Protein AF-A0A968UEN8-F1 (afdb_monomer_lite)

Secondary structure (DSSP, 8-state):
-------------PPPPP---HHHHHHHHHHH--EEEEEE-TTS-EEEETTB-SS--TT-B--HHHHHHHHHHHHHHHHHHHHHH--S---HHHHHHHHHHHHHH-HHHHHH-HHHHHHHTT-GGG--

Structure (mmCIF, N/CA/C/O backbone):
data_AF-A0A968UEN8-F1
#
_entry.id   AF-A0A968UEN8-F1
#
loop_
_atom_site.group_PDB
_atom_site.id
_atom_site.type_symbol
_atom_site.label_atom_id
_atom_site.label_alt_id
_atom_site.label_comp_id
_atom_site.label_asym_id
_atom_site.label_entity_id
_atom_site.label_seq_id
_atom_site.pdbx_PDB_ins_code
_atom_site.Cartn_x
_atom_site.Cartn_y
_atom_site.Cartn_z
_atom_site.occupancy
_atom_site.B_iso_or_equiv
_atom_site.auth_seq_id
_atom_site.auth_comp_id
_atom_site.auth_asym_id
_atom_site.auth_atom_id
_atom_site.pdbx_PDB_model_num
ATOM 1 N N . MET A 1 1 ? -42.839 31.400 34.332 1.00 40.47 1 MET A N 1
ATOM 2 C CA . MET A 1 1 ? -43.337 30.303 33.467 1.00 40.47 1 MET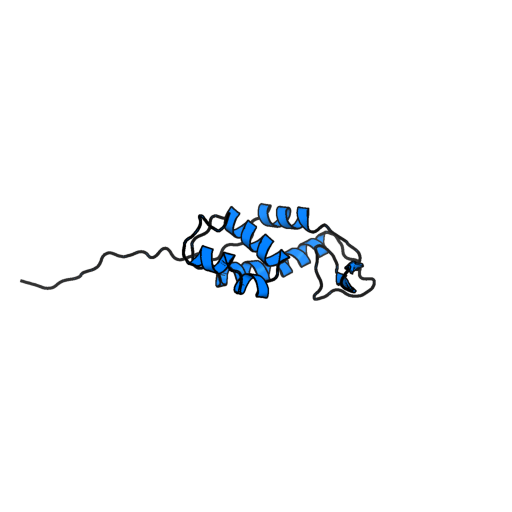 A CA 1
ATOM 3 C C . MET A 1 1 ? -43.322 30.805 32.017 1.00 40.47 1 MET A C 1
ATOM 5 O O . MET A 1 1 ? -43.565 31.992 31.855 1.00 40.47 1 MET A O 1
ATOM 9 N N . PRO A 1 2 ? -43.090 29.970 30.988 1.00 66.38 2 PRO A N 1
ATOM 10 C CA . PRO A 1 2 ? -41.805 29.320 30.658 1.00 66.38 2 PRO A CA 1
ATOM 11 C C . PRO A 1 2 ? -41.492 29.365 29.133 1.00 66.38 2 PRO A C 1
ATOM 13 O O . PRO A 1 2 ? -42.404 29.588 28.355 1.00 66.38 2 PRO A O 1
ATOM 16 N N . TYR A 1 3 ? -40.254 29.096 28.686 1.00 38.59 3 TYR A N 1
ATOM 17 C CA . TYR A 1 3 ? -39.964 28.120 27.606 1.00 38.59 3 TYR A CA 1
ATOM 18 C C . TYR A 1 3 ? -38.446 27.967 27.327 1.00 38.59 3 TYR A C 1
ATOM 20 O O . TYR A 1 3 ? -37.784 28.878 26.847 1.00 38.59 3 TYR A O 1
ATOM 28 N N . VAL A 1 4 ? -37.950 26.784 27.712 1.00 52.56 4 VAL A N 1
ATOM 29 C CA . VAL A 1 4 ? -36.951 25.863 27.116 1.00 52.56 4 VAL A CA 1
ATOM 30 C C . VAL A 1 4 ? -35.897 26.291 26.076 1.00 52.56 4 VAL A C 1
ATOM 32 O O . VAL A 1 4 ? -36.175 26.929 25.069 1.00 52.56 4 VAL A O 1
ATOM 35 N N . GLY A 1 5 ? -34.733 25.648 26.240 1.00 48.16 5 GLY A N 1
ATOM 36 C CA . GLY A 1 5 ? -33.846 25.154 25.175 1.00 48.16 5 GLY A CA 1
ATOM 37 C C . GLY A 1 5 ? -32.673 24.363 25.780 1.00 48.16 5 GLY A C 1
ATOM 38 O O . GLY A 1 5 ? -31.611 24.922 26.010 1.00 48.16 5 GLY A O 1
ATOM 39 N N . TRP A 1 6 ? -32.898 23.175 26.362 1.00 44.72 6 TRP A N 1
ATOM 40 C CA . TRP A 1 6 ? -32.510 21.867 25.788 1.00 44.72 6 TRP A CA 1
ATOM 41 C C . TRP A 1 6 ? -31.365 21.916 24.758 1.00 44.72 6 TRP A C 1
ATOM 43 O O . TRP A 1 6 ? -31.588 22.289 23.614 1.00 44.72 6 TRP A O 1
ATOM 53 N N . LEU A 1 7 ? -30.171 21.463 25.162 1.00 41.88 7 LEU A N 1
ATOM 54 C CA . LEU A 1 7 ? -29.485 20.238 24.696 1.00 41.88 7 LEU A CA 1
ATOM 55 C C . LEU A 1 7 ? -27.970 20.413 24.749 1.00 41.88 7 LEU A C 1
ATOM 57 O O . LEU A 1 7 ? -27.391 21.233 24.041 1.00 41.88 7 LEU A O 1
ATOM 61 N N . GLY A 1 8 ? -27.335 19.584 25.579 1.00 41.72 8 GLY A N 1
ATOM 62 C CA . GLY A 1 8 ? -25.895 19.399 25.565 1.00 41.72 8 GLY A CA 1
ATOM 63 C C . GLY A 1 8 ? -25.430 19.050 24.157 1.00 41.72 8 GLY A C 1
ATOM 64 O O . GLY A 1 8 ? -25.930 18.112 23.534 1.00 41.72 8 GLY A O 1
ATOM 65 N N . ALA A 1 9 ? -24.467 19.822 23.667 1.00 41.88 9 ALA A N 1
ATOM 66 C CA . ALA A 1 9 ? -23.722 19.492 22.472 1.00 41.88 9 ALA A CA 1
ATOM 67 C C . ALA A 1 9 ? -22.942 18.197 22.738 1.00 41.88 9 ALA A C 1
ATOM 69 O O . ALA A 1 9 ? -21.836 18.211 23.273 1.00 41.88 9 ALA A O 1
ATOM 70 N N . ILE A 1 10 ? -23.529 17.062 22.363 1.00 51.44 10 ILE A N 1
ATOM 71 C CA . ILE A 1 10 ? -22.771 15.862 22.033 1.00 51.44 10 ILE A CA 1
ATOM 72 C C . ILE A 1 10 ? -21.912 16.200 20.811 1.00 51.44 10 ILE A C 1
ATOM 74 O O . ILE A 1 10 ? -22.324 16.029 19.666 1.00 51.44 10 ILE A O 1
ATOM 78 N N . GLN A 1 11 ? -20.715 16.740 21.043 1.00 43.66 11 GLN A N 1
ATOM 79 C CA . GLN A 1 11 ? -19.670 16.772 20.028 1.00 43.66 11 GLN A CA 1
ATOM 80 C C . GLN A 1 11 ? -19.290 15.319 19.726 1.00 43.66 11 GLN A C 1
ATOM 82 O O . GLN A 1 11 ? -18.397 14.749 20.346 1.00 43.66 11 GLN A O 1
ATOM 87 N N . GLY A 1 12 ? -20.016 14.688 18.801 1.00 49.25 12 GLY A N 1
ATOM 88 C CA . GLY A 1 12 ? -19.590 13.441 18.188 1.00 49.25 12 GLY A CA 1
ATOM 89 C C . GLY A 1 12 ? -18.289 13.726 17.455 1.00 49.25 12 GLY A C 1
ATOM 90 O O . GLY A 1 12 ? -18.305 14.368 16.404 1.00 49.25 12 GLY A O 1
ATOM 91 N N . GLU A 1 13 ? -17.168 13.329 18.052 1.00 53.72 13 GLU A N 1
ATOM 92 C CA . GLU A 1 13 ? -15.844 13.579 17.506 1.00 53.72 13 GLU A CA 1
ATOM 93 C C . GLU A 1 13 ? -15.765 13.046 16.067 1.00 53.72 13 GLU A C 1
ATOM 95 O O . GLU A 1 13 ? -15.786 11.837 15.831 1.00 53.72 13 GLU A O 1
ATOM 100 N N . GLN A 1 14 ? -15.711 13.955 15.094 1.00 55.50 14 GLN A N 1
ATOM 101 C CA . GLN A 1 14 ? -15.660 13.601 13.680 1.00 55.50 14 GLN A CA 1
ATOM 102 C C . GLN A 1 14 ? -14.345 12.862 13.397 1.00 55.50 14 GLN A C 1
ATOM 104 O O . GLN A 1 14 ? -13.267 13.325 13.778 1.00 55.50 14 GLN A O 1
ATOM 109 N N . LYS A 1 15 ? -14.427 11.700 12.743 1.00 66.50 15 LYS A N 1
ATOM 110 C CA . LYS A 1 15 ? -13.246 10.987 12.252 1.00 66.50 15 LYS A CA 1
ATOM 111 C C . LYS A 1 15 ? -12.619 11.822 11.135 1.00 66.50 15 LYS A C 1
ATOM 113 O O . LYS A 1 15 ? -13.280 12.100 10.140 1.00 66.50 15 LYS A O 1
ATOM 118 N N . THR A 1 16 ? -11.362 12.216 11.300 1.00 72.81 16 THR A N 1
ATOM 119 C CA . THR A 1 16 ? -10.589 12.867 10.242 1.00 72.81 16 THR A CA 1
ATOM 120 C C . THR A 1 16 ? -9.952 11.821 9.337 1.00 72.81 16 THR A C 1
ATOM 122 O O . THR A 1 16 ? -9.510 10.769 9.808 1.00 72.81 16 THR A O 1
ATOM 125 N N . ASP A 1 17 ? -9.898 12.113 8.039 1.00 78.88 17 ASP A N 1
ATOM 126 C CA . ASP A 1 17 ? -9.139 11.296 7.099 1.00 78.88 17 ASP A CA 1
ATOM 127 C C . ASP A 1 17 ? -7.654 11.352 7.467 1.00 78.88 17 ASP A C 1
ATOM 129 O O . ASP A 1 17 ? -7.060 12.427 7.592 1.00 78.88 17 ASP A O 1
ATOM 133 N N . GLN A 1 18 ? -7.061 10.180 7.681 1.00 84.81 18 GLN A N 1
ATOM 134 C CA . GLN A 1 18 ? -5.648 10.045 8.011 1.00 84.81 18 GLN A CA 1
ATOM 135 C C . GLN A 1 18 ? -4.835 9.779 6.747 1.00 84.81 18 GLN A C 1
ATOM 137 O O . GLN A 1 18 ? -5.300 9.151 5.795 1.00 84.81 18 GLN A O 1
ATOM 142 N N . VAL A 1 19 ? -3.597 10.259 6.741 1.00 88.50 19 VAL A N 1
ATOM 143 C CA . VAL A 1 19 ? -2.618 9.961 5.695 1.00 88.50 19 VAL A CA 1
ATOM 144 C C . VAL A 1 19 ? -1.599 8.974 6.237 1.00 88.50 19 VAL A C 1
ATOM 146 O O . VAL A 1 19 ? -1.308 8.966 7.435 1.00 88.50 19 VAL A O 1
ATOM 149 N N . LEU A 1 20 ? -1.056 8.134 5.358 1.00 87.25 20 LEU A N 1
ATOM 150 C CA . LEU A 1 20 ? 0.007 7.212 5.736 1.00 87.25 20 LEU A CA 1
ATOM 151 C C . LEU A 1 20 ? 1.233 8.004 6.204 1.00 87.25 20 LEU A C 1
ATOM 153 O O . LEU A 1 20 ? 1.702 8.905 5.503 1.00 87.25 20 LEU A O 1
ATOM 157 N N . SER A 1 21 ? 1.775 7.652 7.368 1.00 89.06 21 SER A N 1
ATOM 158 C CA . SER A 1 21 ? 3.002 8.284 7.845 1.00 89.06 21 SER A CA 1
ATOM 159 C C . SER A 1 21 ? 4.228 7.802 7.059 1.00 89.06 21 SER A C 1
ATOM 161 O O . SER A 1 21 ? 4.252 6.705 6.498 1.00 89.06 21 SER A O 1
ATOM 163 N N . GLN A 1 22 ? 5.317 8.577 7.085 1.00 86.62 22 GLN A N 1
ATOM 164 C CA . GLN A 1 22 ? 6.586 8.135 6.496 1.00 86.62 22 GLN A CA 1
ATOM 165 C C . GLN A 1 22 ? 7.102 6.835 7.140 1.00 86.62 22 GLN A C 1
ATOM 167 O O . GLN A 1 22 ? 7.747 6.031 6.470 1.00 86.62 22 GLN A O 1
ATOM 172 N N . LYS A 1 23 ? 6.795 6.599 8.426 1.00 87.69 23 LYS A N 1
ATOM 173 C CA . LYS A 1 23 ? 7.136 5.346 9.112 1.00 87.69 23 LYS A CA 1
ATOM 174 C C . LYS A 1 23 ? 6.348 4.175 8.534 1.00 87.69 23 LYS A C 1
ATOM 176 O O . LYS A 1 23 ? 6.953 3.148 8.251 1.00 87.69 23 LYS A O 1
ATOM 181 N N . GLY A 1 24 ? 5.046 4.351 8.305 1.00 85.44 24 GLY A N 1
ATOM 182 C CA . GLY A 1 24 ? 4.203 3.356 7.643 1.00 85.44 24 GLY A CA 1
ATOM 183 C C . GLY A 1 24 ? 4.685 3.044 6.225 1.00 85.44 24 GLY A C 1
ATOM 184 O O . GLY A 1 24 ? 4.826 1.879 5.866 1.00 85.44 24 GLY A O 1
ATOM 185 N N . LEU A 1 25 ? 5.047 4.073 5.451 1.00 86.44 25 LEU A N 1
ATOM 186 C CA . LEU A 1 25 ? 5.606 3.884 4.110 1.00 86.44 25 LEU A CA 1
ATOM 187 C C . LEU A 1 25 ? 6.917 3.087 4.146 1.00 86.44 25 LEU A C 1
ATOM 189 O O . LEU A 1 25 ? 7.094 2.148 3.376 1.00 86.44 25 LEU A O 1
ATOM 193 N N . ASN A 1 26 ? 7.833 3.446 5.048 1.00 86.69 26 ASN A N 1
ATOM 194 C CA . ASN A 1 26 ? 9.108 2.746 5.200 1.00 86.69 26 ASN A CA 1
ATOM 195 C C . ASN A 1 26 ? 8.911 1.306 5.688 1.00 86.69 26 ASN A C 1
ATOM 197 O O . ASN A 1 26 ? 9.644 0.418 5.261 1.00 86.69 26 ASN A O 1
ATOM 201 N N . PHE A 1 27 ? 7.912 1.072 6.542 1.00 87.44 27 PHE A N 1
ATOM 202 C CA . PHE A 1 27 ? 7.540 -0.266 6.977 1.00 87.44 27 PHE A CA 1
ATOM 203 C C . PHE A 1 27 ? 7.105 -1.113 5.777 1.00 87.44 27 PHE A C 1
ATOM 205 O O . PHE A 1 27 ? 7.715 -2.145 5.532 1.00 87.44 27 PHE A O 1
ATOM 212 N N . ILE A 1 28 ? 6.164 -0.641 4.954 1.00 85.75 28 ILE A N 1
ATOM 213 C CA . ILE A 1 28 ? 5.729 -1.363 3.742 1.00 85.75 28 ILE A CA 1
ATOM 214 C C . ILE A 1 28 ? 6.919 -1.651 2.813 1.00 85.75 28 ILE A C 1
ATOM 216 O O . ILE A 1 28 ? 7.122 -2.792 2.405 1.00 85.75 28 ILE A O 1
ATOM 220 N N . LYS A 1 29 ? 7.777 -0.652 2.559 1.00 86.38 29 LYS A N 1
ATOM 221 C CA . LYS A 1 29 ? 8.995 -0.830 1.747 1.00 86.38 29 LYS A CA 1
ATOM 222 C C . LYS A 1 29 ? 9.913 -1.931 2.284 1.00 86.38 29 LYS A C 1
ATOM 224 O O . LYS A 1 29 ? 10.507 -2.659 1.495 1.00 86.38 29 LYS A O 1
ATOM 229 N N . SER A 1 30 ? 10.050 -2.036 3.608 1.00 85.25 30 SER A N 1
ATOM 230 C CA . SER A 1 30 ? 10.922 -3.035 4.238 1.00 85.25 30 SER A CA 1
ATOM 231 C C . SER A 1 30 ? 10.415 -4.473 4.091 1.00 85.25 30 SER A C 1
ATOM 233 O O . SER A 1 30 ? 11.229 -5.391 4.132 1.00 85.25 30 SER A O 1
ATOM 235 N N . TRP A 1 31 ? 9.108 -4.666 3.883 1.00 80.75 31 TRP A N 1
ATOM 236 C CA . TRP A 1 31 ? 8.488 -5.985 3.716 1.00 80.75 31 TRP A CA 1
ATOM 237 C C . TRP A 1 31 ? 8.383 -6.439 2.257 1.00 80.75 31 TRP A C 1
ATOM 239 O O . TRP A 1 31 ? 8.580 -7.616 1.979 1.00 80.75 31 TRP A O 1
ATOM 249 N N . GLU A 1 32 ? 8.083 -5.527 1.331 1.00 77.19 32 GLU A N 1
ATOM 250 C CA . GLU A 1 32 ? 7.768 -5.879 -0.065 1.00 77.19 32 GLU A CA 1
ATOM 251 C C . GLU A 1 32 ? 9.011 -6.170 -0.922 1.00 77.19 32 GLU A C 1
ATOM 253 O O . GLU A 1 32 ? 8.932 -6.866 -1.935 1.00 77.19 32 GLU A O 1
ATOM 258 N N . GLY A 1 33 ? 10.181 -5.658 -0.526 1.00 78.44 33 GLY A N 1
ATOM 259 C CA . GLY A 1 33 ? 11.353 -5.641 -1.402 1.00 78.44 33 GLY A CA 1
ATOM 260 C C . GLY A 1 33 ? 11.130 -4.754 -2.638 1.00 78.44 33 GLY A C 1
ATOM 261 O O . GLY A 1 33 ? 10.015 -4.355 -2.960 1.00 78.44 33 GLY A O 1
ATOM 262 N N . CYS A 1 34 ? 12.207 -4.381 -3.330 1.00 86.06 34 CYS A N 1
ATOM 263 C CA . CYS A 1 34 ? 12.120 -3.529 -4.517 1.00 86.06 34 CYS A CA 1
ATOM 264 C C . CYS A 1 34 ? 12.838 -4.191 -5.686 1.00 86.06 34 CYS A C 1
ATOM 266 O O . CYS A 1 34 ? 14.041 -4.444 -5.600 1.00 86.06 34 CYS A O 1
ATOM 268 N N . ASN A 1 35 ? 12.117 -4.429 -6.783 1.00 85.75 35 ASN A N 1
ATOM 269 C CA . ASN A 1 35 ? 12.721 -4.845 -8.042 1.00 85.75 35 ASN A CA 1
ATOM 270 C C . ASN A 1 35 ? 12.553 -3.755 -9.102 1.00 85.75 35 ASN A C 1
ATOM 272 O O . ASN A 1 35 ? 11.443 -3.424 -9.510 1.00 85.75 35 ASN A O 1
ATOM 276 N N . LEU A 1 36 ? 13.671 -3.191 -9.553 1.00 89.94 36 LEU A N 1
ATOM 277 C CA . LEU A 1 36 ? 13.678 -2.128 -10.559 1.00 89.94 36 LEU A CA 1
ATOM 278 C C . LEU A 1 36 ? 13.349 -2.643 -11.965 1.00 89.94 36 LEU A C 1
ATOM 280 O O . LEU A 1 36 ? 12.930 -1.860 -12.812 1.00 89.94 36 LEU A O 1
ATOM 284 N N . GLY A 1 37 ? 13.525 -3.941 -12.215 1.00 87.94 37 GLY A N 1
ATOM 285 C CA . GLY A 1 37 ? 13.101 -4.592 -13.449 1.00 87.94 37 GLY A CA 1
ATOM 286 C C . GLY A 1 37 ? 11.746 -5.276 -13.287 1.00 87.94 37 GLY A C 1
ATOM 287 O O . GLY A 1 37 ? 11.438 -5.827 -12.230 1.00 87.94 37 GLY A O 1
ATOM 288 N N . SER A 1 38 ? 10.944 -5.283 -14.351 1.00 89.75 38 SER A N 1
ATOM 289 C CA . SER A 1 38 ? 9.732 -6.099 -14.415 1.00 89.75 38 SER A CA 1
ATOM 290 C C . SER A 1 38 ? 10.087 -7.583 -14.281 1.00 89.75 38 SER A C 1
ATOM 292 O O . SER A 1 38 ? 10.944 -8.075 -15.018 1.00 89.75 38 SER A O 1
ATOM 294 N N . TYR A 1 39 ? 9.407 -8.307 -13.398 1.00 86.75 39 TYR A N 1
ATOM 295 C CA . TYR A 1 39 ? 9.578 -9.745 -13.197 1.00 86.75 39 TYR A CA 1
ATOM 296 C C . TYR A 1 39 ? 8.218 -10.436 -13.121 1.00 86.75 39 TYR A C 1
ATOM 298 O O . TYR A 1 39 ? 7.214 -9.808 -12.797 1.00 86.75 39 TYR A O 1
ATOM 306 N N . HIS A 1 40 ? 8.168 -11.734 -13.411 1.00 86.50 40 HIS A N 1
ATOM 307 C CA . HIS A 1 40 ? 6.972 -12.526 -13.139 1.00 86.50 40 HIS A CA 1
ATOM 308 C C . HIS A 1 40 ? 7.031 -13.056 -11.710 1.00 86.50 40 HIS A C 1
ATOM 310 O O . HIS A 1 40 ? 8.019 -13.675 -11.312 1.00 86.50 40 HIS A O 1
ATOM 316 N N . CYS A 1 41 ? 5.974 -12.826 -10.935 1.00 83.94 41 CYS A N 1
ATOM 317 C CA . CYS A 1 41 ? 5.820 -13.479 -9.643 1.00 83.94 41 CYS A CA 1
ATOM 318 C C . CYS A 1 41 ? 5.521 -14.982 -9.825 1.00 83.94 41 CYS A C 1
ATOM 320 O O . CYS A 1 41 ? 5.273 -15.455 -10.936 1.00 83.94 41 CYS A O 1
ATOM 322 N N . SER A 1 42 ? 5.497 -15.750 -8.734 1.00 82.38 42 SER A N 1
ATOM 323 C CA . SER A 1 42 ? 5.178 -17.190 -8.769 1.00 82.38 42 SER A CA 1
ATOM 324 C C . SER A 1 42 ? 3.780 -17.500 -9.320 1.00 82.38 42 SER A C 1
ATOM 326 O O . SER A 1 42 ? 3.552 -18.594 -9.826 1.00 82.38 42 SER A O 1
ATOM 328 N N . ALA A 1 43 ? 2.859 -16.532 -9.273 1.00 82.75 43 ALA A N 1
ATOM 329 C CA . ALA A 1 43 ? 1.530 -16.621 -9.878 1.00 82.75 43 ALA A CA 1
ATOM 330 C C . ALA A 1 43 ? 1.505 -16.231 -11.373 1.00 82.75 43 ALA A C 1
ATOM 332 O O . ALA A 1 43 ? 0.433 -16.139 -11.965 1.00 82.75 43 ALA A O 1
ATOM 333 N N . GLY A 1 44 ? 2.662 -15.959 -11.988 1.00 85.06 44 GLY A N 1
ATOM 334 C CA . GLY A 1 44 ? 2.784 -15.585 -13.401 1.00 85.06 44 GLY A CA 1
ATOM 335 C C . GLY A 1 44 ? 2.387 -14.141 -13.723 1.00 85.06 44 GLY A C 1
ATOM 336 O O . GLY A 1 44 ? 2.429 -13.746 -14.888 1.00 85.06 44 GLY A O 1
ATOM 337 N N . VA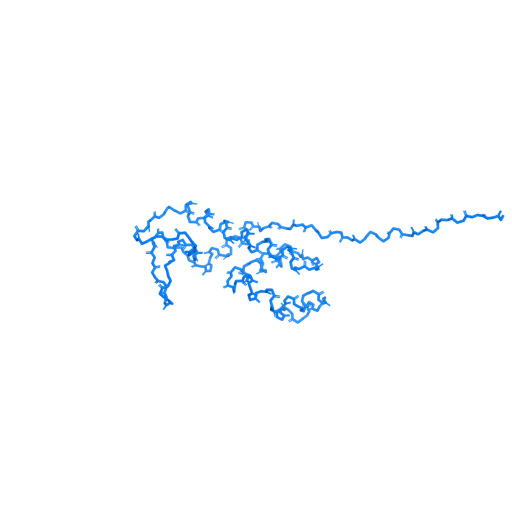L A 1 45 ? 2.039 -13.328 -12.724 1.00 87.00 45 VAL A N 1
ATOM 338 C CA . VAL A 1 45 ? 1.671 -11.916 -12.910 1.00 87.00 45 VAL A CA 1
ATOM 339 C C . VAL A 1 45 ? 2.929 -11.067 -13.040 1.00 87.00 45 VAL A C 1
ATOM 341 O O . VAL A 1 45 ? 3.907 -11.277 -12.323 1.00 87.00 45 VAL A O 1
ATOM 344 N N . LEU A 1 46 ? 2.905 -10.117 -13.971 1.00 89.50 46 LEU A N 1
ATOM 345 C CA . LEU A 1 46 ? 4.015 -9.206 -14.189 1.00 89.50 46 LEU A CA 1
ATOM 346 C C . LEU A 1 46 ? 4.023 -8.099 -13.124 1.00 89.50 46 LEU A C 1
ATOM 348 O O . LEU A 1 46 ? 3.063 -7.339 -12.992 1.00 89.50 46 LEU A O 1
ATOM 352 N N . THR A 1 47 ? 5.126 -8.001 -12.393 1.00 87.50 47 THR A N 1
ATOM 353 C CA . THR A 1 47 ? 5.290 -7.149 -11.214 1.00 87.50 47 THR A CA 1
ATOM 354 C C . THR A 1 47 ? 6.536 -6.271 -11.347 1.00 87.50 47 THR A C 1
ATOM 356 O O . THR A 1 47 ? 7.531 -6.686 -11.939 1.00 87.50 47 THR A O 1
ATOM 359 N N . ILE A 1 48 ? 6.497 -5.047 -10.814 1.00 89.69 48 ILE A N 1
ATOM 360 C CA . ILE A 1 48 ? 7.637 -4.117 -10.782 1.00 89.69 48 ILE A CA 1
ATOM 361 C C . ILE A 1 48 ? 7.631 -3.270 -9.503 1.00 89.69 48 ILE A C 1
ATOM 363 O O . ILE A 1 48 ? 6.589 -3.066 -8.881 1.00 89.69 48 ILE A O 1
ATOM 367 N N . GLY A 1 49 ? 8.794 -2.761 -9.104 1.00 89.00 49 GLY A N 1
ATOM 368 C CA . GLY A 1 49 ? 8.959 -1.937 -7.912 1.00 89.00 49 GLY A CA 1
ATOM 369 C C . GLY A 1 49 ? 8.626 -2.717 -6.642 1.00 89.00 49 GLY A C 1
ATOM 370 O O . GLY A 1 49 ? 9.177 -3.793 -6.417 1.00 89.00 49 GLY A O 1
ATOM 371 N N . TYR A 1 50 ? 7.719 -2.161 -5.837 1.00 87.62 50 TYR A N 1
ATOM 372 C CA . TYR A 1 50 ? 7.218 -2.732 -4.582 1.00 87.62 50 TYR A CA 1
ATOM 373 C C . TYR A 1 50 ? 5.868 -3.435 -4.804 1.00 87.62 50 TYR A C 1
ATOM 375 O O . TYR A 1 50 ? 4.842 -2.984 -4.303 1.00 87.62 50 TYR A O 1
ATOM 383 N N . GLY A 1 51 ? 5.836 -4.476 -5.640 1.00 83.00 51 GLY A N 1
ATOM 384 C CA . GLY A 1 51 ? 4.607 -5.254 -5.859 1.00 83.00 51 GLY A CA 1
ATOM 385 C C . GLY A 1 51 ? 3.595 -4.652 -6.850 1.00 83.00 51 GLY A C 1
ATOM 386 O O . GLY A 1 51 ? 2.482 -5.167 -6.969 1.00 83.00 51 GLY A O 1
ATOM 387 N N . HIS A 1 52 ? 3.952 -3.608 -7.608 1.00 85.12 52 HIS A N 1
ATOM 388 C CA . HIS A 1 52 ? 3.039 -2.966 -8.561 1.00 85.12 52 HIS A CA 1
ATOM 389 C C . HIS A 1 52 ? 2.767 -3.860 -9.780 1.00 85.12 52 HIS A C 1
ATOM 391 O O . HIS A 1 52 ? 3.695 -4.358 -10.420 1.00 85.12 52 HIS A O 1
ATOM 397 N N . THR A 1 53 ? 1.492 -4.025 -10.142 1.00 84.94 53 THR A N 1
ATOM 398 C CA . THR A 1 53 ? 1.056 -4.869 -11.276 1.00 84.94 53 THR A CA 1
ATOM 399 C C . THR A 1 53 ? 0.197 -4.136 -12.309 1.00 84.94 53 THR A C 1
ATOM 401 O O . THR A 1 53 ? 0.114 -4.571 -13.453 1.00 84.94 53 THR A O 1
ATOM 404 N N . LYS A 1 54 ? -0.439 -3.011 -11.946 1.00 82.06 54 LYS A N 1
ATOM 405 C CA . LYS A 1 54 ? -1.488 -2.370 -12.766 1.00 82.06 54 LYS A CA 1
ATOM 406 C C . LYS A 1 54 ? -0.971 -1.804 -14.091 1.00 82.06 54 LYS A C 1
ATOM 408 O O . LYS A 1 54 ? -1.688 -1.838 -15.086 1.00 82.06 54 LYS A O 1
ATOM 413 N N . THR A 1 55 ? 0.238 -1.244 -14.100 1.00 84.31 55 THR A N 1
ATOM 414 C CA . THR A 1 55 ? 0.818 -0.555 -15.271 1.00 84.31 55 THR A CA 1
ATOM 415 C C . THR A 1 55 ? 2.104 -1.199 -15.784 1.00 84.31 55 THR A C 1
ATOM 417 O O . THR A 1 55 ? 2.779 -0.639 -16.651 1.00 84.31 55 THR A O 1
ATOM 420 N N . THR A 1 56 ? 2.435 -2.383 -15.271 1.00 85.56 56 THR A N 1
ATOM 421 C CA . THR A 1 56 ? 3.698 -3.060 -15.554 1.00 85.56 56 THR A CA 1
ATOM 422 C C . THR A 1 56 ? 3.744 -3.589 -16.985 1.00 85.56 56 THR A C 1
ATOM 424 O O . THR A 1 56 ? 2.802 -4.228 -17.456 1.00 85.56 56 THR A O 1
ATOM 427 N N . LYS A 1 57 ? 4.863 -3.355 -17.676 1.00 86.56 57 LYS A N 1
ATOM 428 C CA . LYS A 1 57 ? 5.129 -3.834 -19.040 1.00 86.56 57 LYS A CA 1
ATOM 429 C C . LYS A 1 57 ? 6.339 -4.772 -19.080 1.00 86.56 57 LYS A C 1
ATOM 431 O O . LYS A 1 57 ? 7.241 -4.618 -18.255 1.00 86.56 57 LYS A O 1
ATOM 436 N N . PRO A 1 58 ? 6.386 -5.745 -20.012 1.00 87.38 58 PRO A N 1
ATOM 437 C CA . PRO A 1 58 ? 7.538 -6.634 -20.140 1.00 87.38 58 PRO A CA 1
ATOM 438 C C . PRO A 1 58 ? 8.814 -5.848 -20.452 1.00 87.38 58 PRO A C 1
ATOM 440 O O . PRO A 1 58 ? 8.773 -4.898 -21.234 1.00 87.38 58 PRO A O 1
ATOM 443 N N . ASN A 1 59 ? 9.939 -6.269 -19.870 1.00 88.56 59 ASN A N 1
ATOM 444 C CA . ASN A 1 59 ? 11.254 -5.625 -20.005 1.00 88.56 59 ASN A CA 1
ATOM 445 C C . ASN A 1 59 ? 11.279 -4.150 -19.567 1.00 88.56 59 ASN A C 1
ATOM 447 O O . ASN A 1 59 ? 12.135 -3.380 -20.004 1.00 88.56 59 ASN A O 1
ATOM 451 N N . GLN A 1 60 ? 10.341 -3.742 -18.713 1.00 88.81 60 GLN A N 1
ATOM 452 C CA . GLN A 1 60 ? 10.333 -2.403 -18.147 1.00 88.81 60 GLN A CA 1
ATOM 453 C C . GLN A 1 60 ? 11.386 -2.307 -17.045 1.00 88.81 60 GLN A C 1
ATOM 455 O O . GLN A 1 60 ? 11.498 -3.191 -16.196 1.00 88.81 60 GLN A O 1
ATOM 460 N N . VAL A 1 61 ? 12.133 -1.207 -17.048 1.00 90.88 61 VAL A N 1
ATOM 461 C CA . VAL A 1 61 ? 13.061 -0.845 -15.978 1.00 90.88 61 VAL A CA 1
ATOM 462 C C . VAL A 1 61 ? 12.653 0.523 -15.461 1.00 90.88 61 VAL A C 1
ATOM 464 O O . VAL A 1 61 ? 12.386 1.425 -16.253 1.00 90.88 61 VAL A O 1
ATOM 467 N N . ILE A 1 62 ? 12.585 0.659 -14.144 1.00 91.06 62 ILE A N 1
ATOM 468 C CA . ILE A 1 62 ? 12.277 1.913 -13.462 1.00 91.06 62 ILE A CA 1
ATOM 469 C C . ILE A 1 62 ? 13.403 2.279 -12.503 1.00 91.06 62 ILE A C 1
ATOM 471 O O . ILE A 1 62 ? 14.175 1.439 -12.048 1.00 91.06 62 ILE A O 1
ATOM 475 N N . THR A 1 63 ? 13.493 3.555 -12.173 1.00 93.19 63 THR A N 1
ATOM 476 C CA . THR A 1 63 ? 14.364 4.060 -11.115 1.00 93.19 63 THR A CA 1
ATOM 477 C C . THR A 1 63 ? 13.751 3.812 -9.738 1.00 93.19 63 THR A C 1
ATOM 479 O O . THR A 1 63 ? 12.544 3.609 -9.593 1.00 93.19 63 THR A O 1
ATOM 482 N N . LEU A 1 64 ? 14.574 3.884 -8.686 1.00 88.19 64 LEU A N 1
ATOM 483 C CA . LEU A 1 64 ? 14.076 3.794 -7.311 1.00 88.19 64 LEU A CA 1
ATOM 484 C C . LEU A 1 64 ? 13.021 4.875 -7.022 1.00 88.19 64 LEU A C 1
ATOM 486 O O . LEU A 1 64 ? 12.004 4.578 -6.408 1.00 88.19 64 LEU A O 1
ATOM 490 N N . GLY A 1 65 ? 13.224 6.105 -7.506 1.00 88.94 65 GLY A N 1
ATOM 491 C CA . GLY A 1 65 ? 12.259 7.195 -7.326 1.00 88.94 65 GLY A CA 1
ATOM 492 C C . GLY A 1 65 ? 10.910 6.913 -7.993 1.00 88.94 65 GLY A C 1
ATOM 493 O O . GLY A 1 65 ? 9.861 7.188 -7.413 1.00 88.94 65 GLY A O 1
ATOM 494 N N . GLU A 1 66 ? 10.917 6.301 -9.176 1.00 89.81 66 GLU A N 1
ATOM 495 C CA . GLU A 1 66 ? 9.690 5.853 -9.842 1.00 89.81 66 GLU A CA 1
ATOM 496 C C . GLU A 1 66 ? 9.018 4.706 -9.083 1.00 89.81 66 GLU A C 1
ATOM 498 O O . GLU A 1 66 ? 7.807 4.751 -8.884 1.00 89.81 66 GLU A O 1
ATOM 503 N N . ALA A 1 67 ? 9.785 3.731 -8.583 1.00 88.56 67 ALA A N 1
ATOM 504 C CA . ALA A 1 67 ? 9.252 2.652 -7.750 1.00 88.56 67 ALA A CA 1
ATOM 505 C C . ALA A 1 67 ? 8.577 3.198 -6.481 1.00 88.56 67 ALA A C 1
ATOM 507 O O . ALA A 1 67 ? 7.506 2.737 -6.090 1.00 88.56 67 ALA A O 1
ATOM 508 N N . GLU A 1 68 ? 9.165 4.218 -5.854 1.00 88.69 68 GLU A N 1
ATOM 509 C CA . GLU A 1 68 ? 8.569 4.891 -4.701 1.00 88.69 68 GLU A CA 1
ATOM 510 C C . GLU A 1 68 ? 7.299 5.667 -5.049 1.00 88.69 68 GLU A C 1
ATOM 512 O O 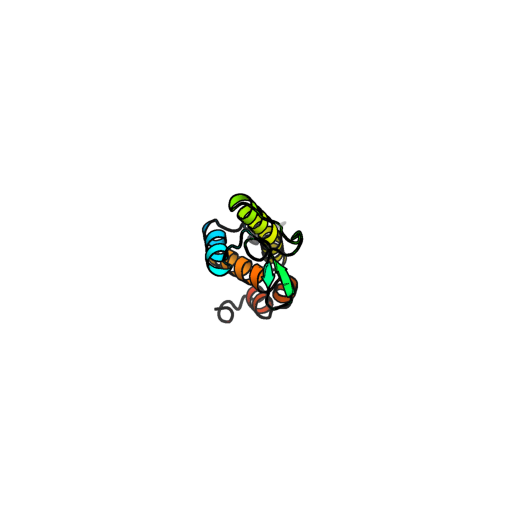. GLU A 1 68 ? 6.361 5.688 -4.252 1.00 88.69 68 GLU A O 1
ATOM 517 N N . ASN A 1 69 ? 7.256 6.308 -6.216 1.00 89.50 69 ASN A N 1
ATOM 518 C CA . ASN A 1 69 ? 6.062 7.007 -6.678 1.00 89.50 69 ASN A CA 1
ATOM 519 C C . ASN A 1 69 ? 4.928 6.024 -6.986 1.00 89.50 69 ASN A C 1
ATOM 521 O O . ASN A 1 69 ? 3.799 6.272 -6.569 1.00 89.50 69 ASN A O 1
ATOM 525 N N . LEU A 1 70 ? 5.227 4.892 -7.631 1.00 89.31 70 LEU A N 1
ATOM 526 C CA . LEU A 1 70 ? 4.256 3.817 -7.851 1.00 89.31 70 LEU A CA 1
ATOM 527 C C . LEU A 1 70 ? 3.717 3.279 -6.524 1.00 89.31 70 LEU A C 1
ATOM 529 O O . LEU A 1 70 ? 2.504 3.210 -6.351 1.00 89.31 70 LEU A O 1
ATOM 533 N N . LEU A 1 71 ? 4.595 3.011 -5.552 1.00 88.88 71 LEU A N 1
ATOM 534 C CA . LEU A 1 71 ? 4.170 2.575 -4.222 1.00 88.88 71 LEU A CA 1
ATOM 535 C C . LEU A 1 71 ? 3.248 3.604 -3.554 1.00 88.88 71 LEU A C 1
ATOM 537 O O . LEU A 1 71 ? 2.221 3.236 -2.993 1.00 88.88 71 LEU A O 1
ATOM 541 N N . LYS A 1 72 ? 3.577 4.901 -3.619 1.00 88.00 72 LYS A N 1
ATOM 542 C CA . LYS A 1 72 ? 2.709 5.954 -3.065 1.00 88.00 72 LYS A CA 1
ATOM 543 C C . LYS A 1 72 ? 1.329 5.955 -3.722 1.00 88.00 72 LYS A C 1
ATOM 545 O O . LYS A 1 72 ? 0.343 6.113 -3.010 1.00 88.00 72 LYS A O 1
ATOM 550 N N . LEU A 1 73 ? 1.260 5.774 -5.041 1.00 87.44 73 LEU A N 1
ATOM 551 C CA . LEU A 1 73 ? -0.004 5.710 -5.778 1.00 87.44 73 LEU A CA 1
ATOM 552 C C . LEU A 1 73 ? -0.823 4.476 -5.392 1.00 87.44 73 LEU A C 1
ATOM 554 O O . LEU A 1 73 ? -2.011 4.598 -5.113 1.00 87.44 73 LEU A O 1
ATOM 558 N N . ASP A 1 74 ? -0.204 3.300 -5.305 1.00 86.00 74 ASP A N 1
ATOM 559 C CA . ASP A 1 74 ? -0.929 2.088 -4.914 1.00 86.00 74 ASP A CA 1
ATOM 560 C C . ASP A 1 74 ? -1.414 2.149 -3.464 1.00 86.00 74 ASP A C 1
ATOM 562 O O . ASP A 1 74 ? -2.526 1.723 -3.148 1.00 86.00 74 ASP A O 1
ATOM 566 N N . VAL A 1 75 ? -0.605 2.725 -2.574 1.00 89.38 75 VAL A N 1
ATOM 567 C CA . VAL A 1 75 ? -0.980 2.884 -1.171 1.00 89.38 75 VAL A CA 1
ATOM 568 C C . VAL A 1 75 ? -2.082 3.935 -0.994 1.00 89.38 75 VAL A C 1
ATOM 570 O O . VAL A 1 75 ? -2.865 3.818 -0.054 1.00 89.38 75 VAL A O 1
ATOM 573 N N . GLN A 1 76 ? -2.226 4.918 -1.890 1.00 89.44 76 GLN A N 1
ATOM 574 C CA . GLN A 1 76 ? -3.344 5.871 -1.829 1.00 89.44 76 GLN A CA 1
ATOM 575 C C . GLN A 1 76 ? -4.710 5.179 -1.921 1.00 89.44 76 GLN A C 1
ATOM 577 O O . GLN A 1 76 ? -5.618 5.547 -1.173 1.00 89.44 76 GLN A O 1
ATOM 582 N N . ASP A 1 77 ? -4.846 4.140 -2.750 1.00 87.25 77 ASP A N 1
ATOM 583 C CA . ASP A 1 77 ? -6.086 3.360 -2.825 1.00 87.25 77 ASP A CA 1
ATOM 584 C C . ASP A 1 77 ? -6.378 2.657 -1.486 1.00 87.25 77 ASP A C 1
ATOM 586 O O . ASP A 1 77 ? -7.514 2.663 -1.000 1.00 87.25 77 ASP A O 1
ATOM 590 N N . ALA A 1 78 ? -5.346 2.092 -0.847 1.00 88.62 78 ALA A N 1
ATOM 591 C CA . ALA A 1 78 ? -5.460 1.446 0.461 1.00 88.62 78 ALA A CA 1
ATOM 592 C C . ALA A 1 78 ? -5.793 2.455 1.578 1.00 88.62 78 ALA A C 1
ATOM 594 O O . ALA A 1 78 ? -6.685 2.202 2.386 1.00 88.62 78 ALA A O 1
ATOM 595 N N . VAL A 1 79 ? -5.141 3.622 1.594 1.00 90.56 79 VAL A N 1
ATOM 596 C CA . VAL A 1 79 ? -5.433 4.744 2.508 1.00 90.56 79 VAL A CA 1
ATOM 597 C C . VAL A 1 79 ? -6.889 5.178 2.368 1.00 90.56 79 VAL A C 1
ATOM 599 O O . VAL A 1 79 ? -7.605 5.268 3.367 1.00 90.56 79 VAL A O 1
ATOM 602 N N . GLY A 1 80 ? -7.356 5.390 1.135 1.00 89.06 80 GLY A N 1
ATOM 603 C CA . GLY A 1 80 ? -8.744 5.747 0.852 1.00 89.06 80 GLY A CA 1
ATOM 604 C C . GLY A 1 80 ? -9.726 4.677 1.333 1.00 89.06 80 GLY A C 1
ATOM 605 O O . GLY A 1 80 ? -10.739 4.997 1.957 1.00 89.06 80 GLY A O 1
ATOM 606 N N . ALA A 1 81 ? -9.409 3.398 1.119 1.00 88.62 81 ALA A N 1
ATOM 607 C CA . ALA A 1 81 ? -10.227 2.290 1.597 1.00 88.62 81 ALA A CA 1
ATOM 608 C C . ALA A 1 81 ? -10.305 2.231 3.131 1.00 88.62 81 ALA A C 1
ATOM 610 O O . ALA A 1 81 ? -11.404 2.127 3.674 1.00 88.62 81 ALA A O 1
ATOM 611 N N . VAL A 1 82 ? -9.179 2.340 3.844 1.00 89.69 82 VAL A N 1
ATOM 612 C CA . VAL A 1 82 ? -9.152 2.336 5.319 1.00 89.69 82 VAL A CA 1
ATOM 613 C C . VAL A 1 82 ? -9.911 3.542 5.876 1.00 89.69 82 VAL A C 1
ATOM 615 O O . VAL A 1 82 ? -10.731 3.392 6.788 1.00 89.69 82 VAL A O 1
ATOM 618 N N . ASN A 1 83 ? -9.724 4.730 5.294 1.00 90.12 83 ASN A N 1
ATOM 619 C CA . ASN A 1 83 ? -10.473 5.925 5.681 1.00 90.12 83 ASN A CA 1
ATOM 620 C C . ASN A 1 83 ? -11.984 5.769 5.468 1.00 90.12 83 ASN A C 1
ATOM 622 O O . ASN A 1 83 ? -12.767 6.144 6.339 1.00 90.12 83 ASN A O 1
ATOM 626 N N . LYS A 1 84 ? -12.404 5.140 4.370 1.00 89.00 84 LYS A N 1
ATOM 627 C CA . LYS A 1 84 ? -13.822 4.927 4.064 1.00 89.00 84 LYS A CA 1
ATOM 628 C C . LYS A 1 84 ? -14.473 3.826 4.906 1.00 89.00 84 LYS A C 1
ATOM 630 O O . LYS A 1 84 ? -15.647 3.928 5.256 1.00 89.00 84 LYS A O 1
ATOM 635 N N . LEU A 1 85 ? -13.749 2.742 5.178 1.00 88.19 85 LEU A N 1
ATOM 636 C CA . LEU A 1 85 ? -14.311 1.522 5.761 1.00 88.19 85 LEU A CA 1
ATOM 637 C C . LEU A 1 85 ? -14.238 1.492 7.289 1.00 88.19 85 LEU A C 1
ATOM 639 O O . LEU A 1 85 ? -15.145 0.951 7.931 1.00 88.19 85 LEU A O 1
ATOM 643 N N . VAL A 1 86 ? -13.183 2.054 7.884 1.00 88.19 86 VAL A N 1
ATOM 644 C CA . VAL A 1 86 ? -13.043 2.102 9.343 1.00 88.19 86 VAL A CA 1
ATOM 645 C C . VAL A 1 86 ? -13.907 3.226 9.903 1.00 88.19 86 VAL A C 1
ATOM 647 O O . VAL A 1 86 ? -13.811 4.368 9.464 1.00 88.19 86 VAL A O 1
ATOM 650 N N . ARG A 1 87 ? -14.735 2.921 10.898 1.00 84.94 87 ARG A N 1
ATOM 651 C CA . ARG A 1 87 ? -15.670 3.871 11.523 1.00 84.94 87 ARG A CA 1
ATOM 652 C C . ARG A 1 87 ? -15.207 4.369 12.888 1.00 84.94 87 ARG A C 1
ATOM 654 O O . ARG A 1 87 ? -15.697 5.387 13.360 1.00 84.94 87 ARG A O 1
ATOM 661 N N . VAL A 1 88 ? -14.273 3.659 13.513 1.00 84.94 88 VAL A N 1
ATOM 662 C CA . VAL A 1 88 ? -13.703 4.025 14.813 1.00 84.94 88 VAL A CA 1
ATOM 663 C C . VAL A 1 88 ? -12.491 4.938 14.653 1.00 84.94 88 VAL A C 1
ATOM 665 O O . VAL A 1 88 ? -11.844 4.971 13.604 1.00 84.94 88 VAL A O 1
ATOM 668 N N . LYS A 1 89 ? -12.168 5.674 15.717 1.00 83.38 89 LYS A N 1
ATOM 669 C CA . LYS A 1 89 ? -10.922 6.434 15.792 1.00 83.38 89 LYS A CA 1
ATOM 670 C C . LYS A 1 89 ? -9.733 5.496 15.931 1.00 83.38 89 LYS A C 1
ATOM 672 O O . LYS A 1 89 ? -9.749 4.586 16.756 1.00 83.38 89 LYS A O 1
ATOM 677 N N . LEU A 1 90 ? -8.694 5.770 15.154 1.00 84.25 90 LEU A N 1
ATOM 678 C CA . LEU A 1 90 ? -7.437 5.040 15.186 1.00 84.25 90 LEU A CA 1
ATOM 679 C C . LEU A 1 90 ? -6.300 5.976 15.571 1.00 84.25 90 LEU A C 1
ATOM 681 O O . LEU A 1 90 ? -6.245 7.132 15.146 1.00 84.25 90 LEU A O 1
ATOM 685 N N . SER A 1 91 ? -5.357 5.447 16.341 1.00 87.44 91 SER A N 1
ATOM 686 C CA . SER A 1 91 ? -4.031 6.054 16.437 1.00 87.44 91 SER A CA 1
ATOM 687 C C . SER A 1 91 ? -3.298 5.945 15.095 1.00 87.44 91 SER A C 1
ATOM 689 O O . SER A 1 91 ? -3.561 5.031 14.311 1.00 87.44 91 SER A O 1
ATOM 691 N N . GLN A 1 92 ? -2.331 6.832 14.849 1.00 86.25 92 GLN A N 1
ATOM 692 C CA . GLN A 1 92 ? -1.551 6.822 13.605 1.00 86.25 92 GLN A CA 1
ATOM 693 C C . GLN A 1 92 ? -0.901 5.455 13.329 1.00 86.25 92 GLN A C 1
ATOM 695 O O . GLN A 1 92 ? -0.935 4.974 12.204 1.00 86.25 92 GLN A O 1
ATOM 700 N N . ASN A 1 93 ? -0.372 4.791 14.361 1.00 87.38 93 ASN A N 1
ATOM 701 C CA . ASN A 1 93 ? 0.265 3.480 14.212 1.00 87.38 93 ASN A CA 1
ATOM 702 C C . ASN A 1 93 ? -0.734 2.392 13.787 1.00 87.38 93 ASN A C 1
ATOM 704 O O . ASN A 1 93 ? -0.398 1.534 12.977 1.00 87.38 93 ASN A O 1
ATOM 708 N N . GLN A 1 94 ? -1.962 2.424 14.321 1.00 87.12 94 GLN A N 1
ATOM 709 C CA . GLN A 1 94 ? -3.017 1.485 13.925 1.00 87.12 94 GLN A CA 1
ATOM 710 C C . GLN A 1 94 ? -3.461 1.736 12.487 1.00 87.12 94 GLN A C 1
ATOM 712 O O . GLN A 1 94 ? -3.679 0.787 11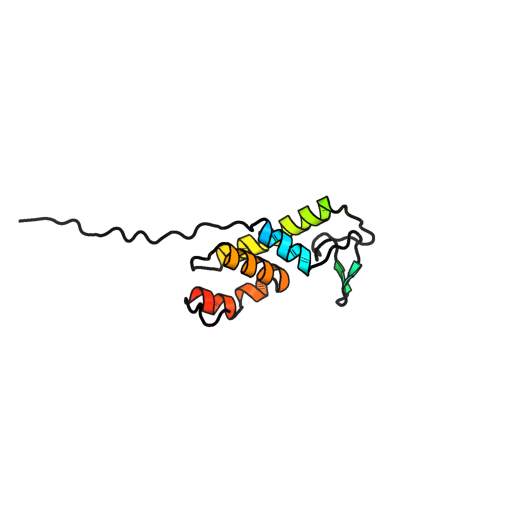.739 1.00 87.12 94 GLN A O 1
ATOM 717 N N . PHE A 1 95 ? -3.567 3.004 12.090 1.00 89.88 95 PHE A N 1
ATOM 718 C CA . PHE A 1 95 ? -3.873 3.364 10.714 1.00 89.88 95 PHE A CA 1
ATOM 719 C C . PHE A 1 95 ? -2.791 2.877 9.750 1.00 89.88 95 PHE A C 1
ATOM 721 O O . PHE A 1 95 ? -3.102 2.170 8.796 1.00 89.88 95 PHE A O 1
ATOM 728 N N . ASP A 1 96 ? -1.522 3.166 10.043 1.00 89.06 96 ASP A N 1
ATOM 729 C CA . ASP A 1 96 ? -0.388 2.728 9.228 1.00 89.06 96 ASP A CA 1
ATOM 730 C C . ASP A 1 96 ? -0.340 1.193 9.100 1.00 89.06 96 ASP A C 1
ATOM 732 O O . ASP A 1 96 ? -0.121 0.664 8.008 1.00 89.06 96 ASP A O 1
ATOM 736 N N . ALA A 1 97 ? -0.607 0.467 10.193 1.00 87.94 97 ALA A N 1
ATOM 737 C CA . ALA A 1 97 ? -0.674 -0.994 10.190 1.00 87.94 97 ALA A CA 1
ATOM 738 C C . ALA A 1 97 ? -1.834 -1.526 9.334 1.00 87.94 97 ALA A C 1
ATOM 740 O O . ALA A 1 97 ? -1.645 -2.464 8.560 1.00 87.94 97 ALA A O 1
ATOM 741 N N . LEU A 1 98 ? -3.022 -0.917 9.422 1.00 89.12 98 LEU A N 1
ATOM 742 C CA . LEU A 1 98 ? -4.174 -1.310 8.606 1.00 89.12 98 LEU A CA 1
ATOM 743 C C . LEU A 1 98 ? -3.969 -1.002 7.129 1.00 89.12 98 LEU A C 1
ATOM 745 O O . LEU A 1 98 ? -4.405 -1.785 6.291 1.00 89.12 98 LEU A O 1
ATOM 749 N N . VAL A 1 99 ? -3.310 0.107 6.798 1.00 90.25 99 VAL A N 1
ATOM 750 C CA . VAL A 1 99 ? -2.958 0.427 5.413 1.00 90.25 99 VAL A CA 1
ATOM 751 C C . VAL A 1 99 ? -1.965 -0.598 4.871 1.00 90.25 99 VAL A C 1
ATOM 753 O O . VAL A 1 99 ? -2.197 -1.121 3.787 1.00 90.25 99 VAL A O 1
ATOM 756 N N . SER A 1 100 ? -0.929 -0.952 5.639 1.00 87.94 100 SER A N 1
ATOM 757 C CA . SER A 1 100 ? 0.018 -2.016 5.272 1.00 87.94 100 SER A CA 1
ATOM 758 C C . SER A 1 100 ? -0.688 -3.362 5.057 1.00 87.94 100 SER A C 1
ATOM 760 O O . SER A 1 100 ? -0.517 -4.008 4.026 1.00 87.94 100 SER A O 1
ATOM 762 N N . PHE A 1 1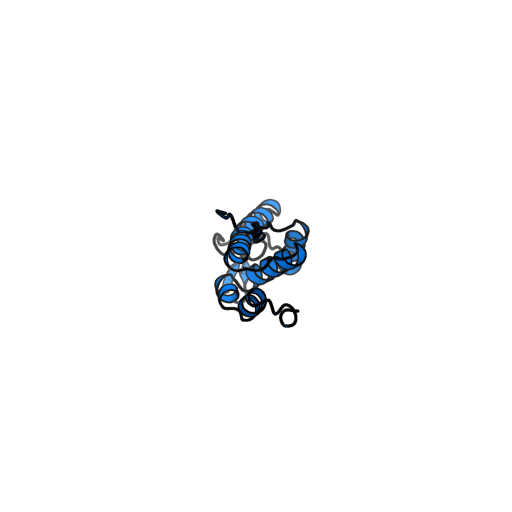01 ? -1.574 -3.746 5.980 1.00 87.19 101 PHE A N 1
ATOM 763 C CA . PHE A 1 101 ? -2.372 -4.962 5.850 1.00 87.19 101 PHE A CA 1
ATOM 764 C C . PHE A 1 101 ? -3.284 -4.922 4.617 1.00 87.19 101 PHE A C 1
ATOM 766 O O . PHE A 1 101 ? -3.313 -5.875 3.846 1.00 87.19 101 PHE A O 1
ATOM 773 N N . THR A 1 102 ? -3.994 -3.811 4.395 1.00 88.56 102 THR A N 1
ATOM 774 C CA . THR A 1 102 ? -4.899 -3.618 3.247 1.00 88.56 102 THR A CA 1
ATOM 775 C C . THR A 1 102 ? -4.146 -3.646 1.923 1.00 88.56 102 THR A C 1
ATOM 777 O O . THR A 1 102 ? -4.666 -4.174 0.944 1.00 88.56 102 THR A O 1
ATOM 780 N N . PHE A 1 103 ? -2.932 -3.099 1.890 1.00 86.56 103 PHE A N 1
ATOM 781 C CA . PHE A 1 103 ? -2.044 -3.176 0.738 1.00 86.56 103 PHE A CA 1
ATOM 782 C C . PHE A 1 103 ? -1.655 -4.631 0.443 1.00 86.56 103 PHE A C 1
ATOM 784 O O . PHE A 1 103 ? -1.779 -5.071 -0.695 1.00 86.56 103 PHE A O 1
ATOM 791 N N . ASN A 1 104 ? -1.295 -5.401 1.475 1.00 84.00 104 ASN A N 1
ATOM 792 C CA . ASN A 1 104 ? -0.874 -6.793 1.328 1.00 84.00 104 ASN A CA 1
ATOM 793 C C . ASN A 1 104 ? -2.016 -7.750 0.926 1.00 84.00 104 ASN A C 1
ATOM 795 O O . ASN A 1 104 ? -1.848 -8.565 0.023 1.00 84.00 104 ASN A O 1
ATOM 799 N N . VAL A 1 105 ? -3.189 -7.657 1.566 1.00 83.19 105 VAL A N 1
ATOM 800 C CA . VAL A 1 105 ? -4.324 -8.569 1.292 1.00 83.19 105 VAL A CA 1
ATOM 801 C C . VAL A 1 105 ? -5.252 -8.078 0.178 1.00 83.19 105 VAL A C 1
ATOM 803 O O . VAL A 1 105 ? -6.068 -8.839 -0.343 1.00 83.19 105 VAL A O 1
ATOM 806 N N . GLY A 1 106 ? -5.161 -6.796 -0.171 1.00 84.50 106 GLY A N 1
ATOM 807 C CA . GLY A 1 106 ? -6.047 -6.118 -1.108 1.00 84.50 106 GLY A CA 1
ATOM 808 C C . GLY A 1 106 ? -7.335 -5.574 -0.474 1.00 84.50 106 GLY A C 1
ATOM 809 O O . GLY A 1 106 ? -7.904 -6.116 0.478 1.00 84.50 106 GLY A O 1
ATOM 810 N N . ILE A 1 107 ? -7.856 -4.498 -1.070 1.00 85.50 107 ILE A N 1
ATOM 811 C CA . ILE A 1 107 ? -9.036 -3.754 -0.587 1.00 85.50 107 ILE A CA 1
ATOM 812 C C . ILE A 1 107 ? -10.290 -4.637 -0.507 1.00 85.50 107 ILE A C 1
ATOM 814 O O . ILE A 1 107 ? -11.062 -4.539 0.449 1.00 85.50 107 ILE A O 1
ATOM 818 N N . GLY A 1 108 ? -10.491 -5.518 -1.492 1.00 84.31 108 GLY A N 1
ATOM 819 C CA . GLY A 1 108 ? -11.637 -6.428 -1.526 1.00 84.31 108 GLY A CA 1
ATOM 820 C C . GLY A 1 108 ? -11.663 -7.362 -0.315 1.00 84.31 108 GLY A C 1
ATOM 821 O O . GLY A 1 108 ? -12.668 -7.414 0.397 1.00 84.31 108 GLY A O 1
ATOM 822 N N . ALA A 1 109 ? -10.538 -8.022 -0.028 1.00 86.50 109 ALA A N 1
ATOM 823 C CA . ALA A 1 109 ? -10.400 -8.901 1.130 1.00 86.50 109 ALA A CA 1
ATOM 824 C C . ALA A 1 109 ? -10.514 -8.122 2.449 1.00 86.50 109 ALA A C 1
ATOM 826 O O . ALA A 1 109 ? -11.234 -8.545 3.355 1.00 86.50 109 ALA A O 1
ATOM 827 N N . PHE A 1 110 ? -9.888 -6.942 2.540 1.00 87.81 110 PHE A N 1
ATOM 828 C CA . PHE A 1 110 ? -9.988 -6.081 3.718 1.00 87.81 110 PHE A CA 1
ATOM 829 C C . PHE A 1 110 ? -11.439 -5.685 4.032 1.00 87.81 110 PHE A C 1
ATOM 831 O O . PHE A 1 110 ? -11.877 -5.809 5.178 1.00 87.81 110 PHE A O 1
ATOM 838 N N . SER A 1 111 ? -12.217 -5.291 3.018 1.00 85.12 111 SER A N 1
ATOM 839 C CA . SER A 1 111 ? -13.620 -4.877 3.180 1.00 85.12 111 SER A CA 1
ATOM 840 C C . SER A 1 111 ? -14.539 -5.973 3.732 1.00 85.12 111 SER A C 1
ATOM 842 O O . SER A 1 111 ? -15.528 -5.677 4.402 1.00 85.12 111 SER A O 1
ATOM 844 N N . GLN A 1 112 ? -14.199 -7.241 3.493 1.00 85.00 112 GLN A N 1
ATOM 845 C CA . GLN A 1 112 ? -14.961 -8.397 3.969 1.00 85.00 112 GLN A CA 1
ATOM 846 C C . GLN A 1 112 ? -14.361 -9.021 5.235 1.00 85.00 112 GLN A C 1
ATOM 848 O O . GLN A 1 112 ? -14.977 -9.906 5.839 1.00 85.00 112 GLN A O 1
ATOM 853 N N . SER A 1 113 ? -13.183 -8.552 5.656 1.00 83.81 113 SER A N 1
ATOM 854 C CA . SER A 1 113 ? -12.411 -9.145 6.740 1.00 83.81 113 SER A CA 1
ATOM 855 C C . SER A 1 113 ? -13.149 -9.096 8.078 1.00 83.81 113 SER A C 1
ATOM 857 O O . SER A 1 113 ? -13.791 -8.111 8.457 1.00 83.81 113 SER A O 1
ATOM 859 N N . THR A 1 114 ? -13.010 -10.174 8.848 1.00 82.69 114 THR A N 1
ATOM 860 C CA . THR A 1 114 ? -13.490 -10.227 10.234 1.00 82.69 114 THR A CA 1
ATOM 861 C C . THR A 1 114 ? -12.781 -9.184 11.103 1.00 82.69 114 THR A C 1
ATOM 863 O O . THR A 1 114 ? -13.391 -8.661 12.032 1.00 82.69 114 THR A O 1
ATOM 866 N N . LEU A 1 115 ? -11.534 -8.829 10.763 1.00 83.50 115 LEU A N 1
ATOM 867 C CA . LEU A 1 115 ? -10.769 -7.753 11.396 1.00 83.50 115 LEU A CA 1
ATOM 868 C C . LEU A 1 115 ? -11.522 -6.418 11.327 1.00 83.50 115 LEU A C 1
ATOM 870 O O . LEU A 1 115 ? -11.782 -5.817 12.364 1.00 83.50 115 LEU A O 1
ATOM 874 N N . LEU A 1 116 ? -11.934 -5.985 10.128 1.00 85.19 116 LEU A N 1
ATOM 875 C CA . LEU A 1 116 ? -12.670 -4.731 9.943 1.00 85.19 116 LEU A CA 1
ATOM 876 C C . LEU A 1 116 ? -14.000 -4.733 10.710 1.00 85.19 116 LEU A C 1
ATOM 878 O O . LEU A 1 116 ? -14.366 -3.731 11.324 1.00 85.19 116 LEU A O 1
ATOM 882 N N . LYS A 1 117 ? -14.714 -5.867 10.707 1.00 83.12 117 LYS A N 1
ATOM 883 C CA . LYS A 1 117 ? -15.972 -6.026 11.455 1.00 83.12 117 LYS A CA 1
ATOM 884 C C . LYS A 1 117 ? -15.755 -5.879 12.965 1.00 83.12 117 LYS A C 1
ATOM 886 O O . LYS A 1 117 ? -16.484 -5.128 13.604 1.00 83.12 117 LYS A O 1
ATOM 891 N N . LYS A 1 118 ? -14.741 -6.549 13.526 1.00 80.94 118 LYS A N 1
ATOM 892 C CA . LYS A 1 118 ? -14.382 -6.446 14.953 1.00 80.94 118 LYS A CA 1
ATOM 893 C C . LYS A 1 118 ? -13.944 -5.032 15.329 1.00 80.94 118 LYS A C 1
ATOM 895 O O . LYS A 1 118 ? -14.436 -4.482 16.310 1.00 80.94 118 LYS A O 1
ATOM 900 N N . LEU A 1 119 ? -13.091 -4.428 14.502 1.00 83.75 119 LEU A N 1
ATOM 901 C CA . LEU A 1 119 ? -12.589 -3.072 14.694 1.00 83.75 119 LEU A CA 1
ATOM 902 C C . LEU A 1 119 ? -13.735 -2.052 14.739 1.00 83.75 119 LEU A C 1
ATOM 904 O O . LEU A 1 119 ? -13.797 -1.233 15.650 1.00 83.75 11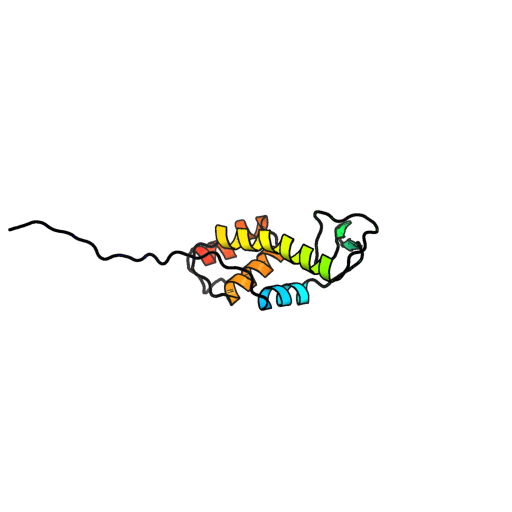9 LEU A O 1
ATOM 908 N N . ASN A 1 120 ? -14.679 -2.142 13.800 1.00 82.56 120 ASN A N 1
ATOM 909 C CA . ASN A 1 120 ? -15.838 -1.251 13.747 1.00 82.56 120 ASN A CA 1
ATOM 910 C C . ASN A 1 120 ? -16.854 -1.488 14.873 1.00 82.56 120 ASN A C 1
ATOM 912 O O . ASN A 1 120 ? -17.579 -0.561 15.224 1.00 82.56 120 ASN A O 1
ATOM 916 N N . ASN A 1 121 ? -16.889 -2.688 15.456 1.00 80.31 121 ASN A N 1
ATOM 917 C CA . ASN A 1 121 ? -17.708 -2.995 16.630 1.00 80.31 121 ASN A CA 1
ATOM 918 C C . ASN A 1 121 ? -17.044 -2.581 17.957 1.00 80.31 121 ASN A C 1
ATOM 920 O O . ASN A 1 121 ? -17.603 -2.843 19.019 1.00 80.31 121 ASN A O 1
ATOM 924 N N . GLY A 1 122 ? -15.865 -1.948 17.920 1.00 67.88 122 GLY A N 1
ATOM 925 C CA . GLY A 1 122 ? -15.144 -1.521 19.122 1.00 67.88 122 GLY A CA 1
ATOM 926 C C . GLY A 1 122 ? -14.491 -2.666 19.902 1.00 67.88 122 GLY A C 1
ATOM 927 O O . GLY A 1 122 ? -13.976 -2.436 20.995 1.00 67.88 122 GLY A O 1
ATOM 928 N N . ASP A 1 123 ? -14.463 -3.883 19.347 1.00 65.75 123 ASP A N 1
ATOM 929 C CA . ASP A 1 123 ? -13.780 -5.035 19.940 1.00 65.75 123 ASP A CA 1
ATOM 930 C C . ASP A 1 123 ? -12.287 -4.999 19.587 1.00 65.75 123 ASP A C 1
ATOM 932 O O . ASP A 1 123 ? -11.761 -5.783 18.794 1.00 65.75 123 ASP A O 1
ATOM 936 N N . THR A 1 124 ? -11.595 -4.022 20.168 1.00 56.84 124 THR A N 1
ATOM 937 C CA . THR A 1 124 ? -10.151 -3.823 19.994 1.00 56.84 124 THR A CA 1
ATOM 938 C C . THR A 1 124 ? -9.314 -4.896 20.696 1.00 56.84 124 THR A C 1
ATOM 940 O O . THR A 1 124 ? -8.118 -4.985 20.433 1.00 56.84 124 THR A O 1
ATOM 943 N N . ARG A 1 125 ? -9.917 -5.746 21.546 1.00 52.25 125 ARG A N 1
ATOM 944 C CA . ARG A 1 125 ? -9.228 -6.867 22.213 1.00 52.25 125 ARG A CA 1
ATOM 945 C C . ARG A 1 125 ? -9.075 -8.090 21.309 1.00 52.25 125 ARG A C 1
ATOM 947 O O . ARG A 1 125 ? -8.151 -8.867 21.512 1.00 52.25 125 ARG A O 1
ATOM 954 N N . GLY A 1 126 ? -9.941 -8.255 20.308 1.00 48.78 126 GLY A N 1
ATOM 955 C CA . GLY A 1 126 ? -9.885 -9.365 19.352 1.00 48.78 126 GLY A CA 1
ATOM 956 C C . GLY A 1 126 ? -9.121 -9.083 18.052 1.00 48.78 126 GLY A C 1
ATOM 957 O O . GLY A 1 126 ? -9.238 -9.894 17.128 1.00 48.78 126 GLY A O 1
ATOM 958 N N . ALA A 1 127 ? -8.437 -7.936 17.954 1.00 44.84 127 ALA A N 1
ATOM 959 C CA . ALA A 1 127 ? -7.788 -7.423 16.741 1.00 44.84 127 ALA A CA 1
ATOM 960 C C . ALA A 1 127 ? -6.256 -7.245 16.868 1.00 44.84 127 ALA A C 1
ATOM 962 O O . ALA A 1 127 ? -5.664 -6.589 16.012 1.00 44.84 127 ALA A O 1
ATOM 963 N N . ALA A 1 128 ? -5.646 -7.786 17.931 1.00 44.53 128 ALA A N 1
ATOM 964 C CA . ALA A 1 128 ? -4.196 -7.797 18.145 1.00 44.53 128 ALA A CA 1
ATOM 965 C C . ALA A 1 128 ? -3.529 -9.008 17.481 1.00 44.53 128 ALA A C 1
ATOM 967 O O . ALA A 1 128 ? -4.158 -10.092 17.486 1.00 44.53 128 ALA A O 1
#

pLDDT: mean 80.29, std 14.23, range [38.59, 93.19]

Foldseek 3Di:
DDDDDDDDPPPPPDADQDDQDPVLLVVLCVPQDAAQFWDQDPVRQTAHGRGDRPPHDHRGGHDNVVSSVSSNVLLVVLSVLCSVQAPDDDDNVVSSVSSSVCSVVHSVCSNVDPLSVCRNVVVPVVND

Radius of gyration: 19.82 Å; chains: 1; bounding box: 58×48×54 Å

Sequence (128 aa):
MPYVGWLGAIQGEQKTDQVLSQKGLNFIKSWEGCNLGSYHCSAGVLTIGYGHTKTTKPNQVITLGEAENLLKLDVQDAVGAVNKLVRVKLSQNQFDALVSFTFNVGIGAFSQSTLLKKLNNGDTRGAA